Protein AF-A0A2M7WD19-F1 (afdb_monomer)

Radius of gyration: 18.07 Å; Cα contacts (8 Å, |Δi|>4): 50; chains: 1; bounding box: 42×29×44 Å

Structure (mmCIF, N/CA/C/O backbone):
data_AF-A0A2M7WD19-F1
#
_entry.id   AF-A0A2M7WD19-F1
#
loop_
_atom_site.group_PDB
_atom_site.id
_atom_site.type_symbol
_atom_site.label_atom_id
_atom_site.label_alt_id
_atom_site.label_comp_id
_atom_site.label_asym_id
_atom_site.label_entity_id
_atom_site.label_seq_id
_atom_site.pdbx_PDB_ins_code
_atom_site.Cartn_x
_atom_site.Cartn_y
_atom_site.Cartn_z
_atom_site.occupancy
_atom_site.B_iso_or_equiv
_atom_site.auth_seq_id
_atom_site.auth_comp_id
_atom_site.auth_asym_id
_atom_site.auth_atom_id
_atom_site.pdbx_PDB_model_num
ATOM 1 N N . MET A 1 1 ? 26.487 6.255 -4.095 1.00 43.88 1 MET A N 1
ATOM 2 C CA . MET A 1 1 ? 25.771 6.045 -2.814 1.00 43.88 1 MET A CA 1
ATOM 3 C C . MET A 1 1 ? 24.537 6.946 -2.794 1.00 43.88 1 MET A C 1
ATOM 5 O O . MET A 1 1 ? 24.720 8.158 -2.859 1.00 43.88 1 MET A O 1
ATOM 9 N N . PRO A 1 2 ? 23.295 6.425 -2.799 1.00 56.56 2 PRO A N 1
ATOM 10 C CA . PRO A 1 2 ? 22.113 7.278 -2.851 1.00 56.56 2 PRO A CA 1
ATOM 11 C C . PRO A 1 2 ? 21.922 7.948 -1.484 1.00 56.56 2 PRO A C 1
ATOM 13 O O . PRO A 1 2 ? 21.693 7.283 -0.478 1.00 56.56 2 PRO A O 1
ATOM 16 N N . ARG A 1 3 ? 22.042 9.278 -1.432 1.00 57.75 3 ARG A N 1
ATOM 17 C CA . ARG A 1 3 ? 21.681 10.076 -0.252 1.00 57.75 3 ARG A CA 1
ATOM 18 C C . ARG A 1 3 ? 20.174 9.926 -0.040 1.00 57.75 3 ARG A C 1
ATOM 20 O O . ARG A 1 3 ? 19.390 10.523 -0.776 1.00 57.75 3 ARG A O 1
ATOM 27 N N . ILE A 1 4 ? 19.772 9.131 0.951 1.00 59.38 4 ILE A N 1
ATOM 28 C CA . ILE A 1 4 ? 18.388 9.065 1.430 1.00 59.38 4 ILE A CA 1
ATOM 29 C C . ILE A 1 4 ? 18.032 10.479 1.890 1.00 59.38 4 ILE A C 1
ATOM 31 O O . ILE A 1 4 ? 18.501 10.968 2.918 1.00 59.38 4 ILE A O 1
ATOM 35 N N . ARG A 1 5 ? 17.279 11.199 1.061 1.00 63.69 5 ARG A N 1
ATOM 36 C CA . ARG A 1 5 ? 16.876 12.576 1.326 1.00 63.69 5 ARG A CA 1
ATOM 37 C C . ARG A 1 5 ? 15.787 12.502 2.400 1.00 63.69 5 ARG A C 1
ATOM 39 O O . ARG A 1 5 ? 14.621 12.428 2.063 1.00 63.69 5 ARG A O 1
ATOM 46 N N . ILE A 1 6 ? 16.153 12.507 3.685 1.00 62.06 6 ILE A N 1
ATOM 47 C CA . ILE A 1 6 ? 15.246 12.381 4.857 1.00 62.06 6 ILE A CA 1
ATOM 48 C C . ILE A 1 6 ? 13.995 13.284 4.739 1.00 62.06 6 ILE A C 1
ATOM 50 O O . ILE A 1 6 ? 12.904 12.927 5.175 1.00 62.06 6 ILE A O 1
ATOM 54 N N . ARG A 1 7 ? 14.124 14.419 4.037 1.00 59.09 7 ARG A N 1
ATOM 55 C CA . ARG A 1 7 ? 13.024 15.335 3.695 1.00 59.09 7 ARG A CA 1
ATOM 56 C C . ARG A 1 7 ? 11.868 14.689 2.910 1.00 59.09 7 ARG A C 1
ATOM 58 O O . ARG A 1 7 ? 10.748 15.169 3.028 1.00 59.09 7 ARG A O 1
ATOM 65 N N . SER A 1 8 ? 12.092 13.634 2.119 1.00 59.00 8 SER A N 1
ATOM 66 C CA . SER A 1 8 ? 11.014 12.935 1.401 1.00 59.00 8 SER A CA 1
ATOM 67 C C . SER A 1 8 ? 10.271 11.924 2.274 1.00 59.00 8 SER A C 1
ATOM 69 O O . SER A 1 8 ? 9.064 11.785 2.109 1.00 59.00 8 SER A O 1
ATOM 71 N N . ALA A 1 9 ? 10.942 11.283 3.237 1.00 60.94 9 ALA A N 1
ATOM 72 C CA . ALA A 1 9 ? 10.287 10.400 4.210 1.00 60.94 9 ALA A CA 1
ATOM 73 C C . ALA A 1 9 ? 9.330 11.184 5.127 1.00 60.94 9 ALA A C 1
ATOM 75 O O . ALA A 1 9 ? 8.224 10.735 5.416 1.00 60.94 9 ALA A O 1
ATOM 76 N N . LEU A 1 10 ? 9.709 12.413 5.491 1.00 62.19 10 LEU A N 1
ATOM 77 C CA . LEU A 1 10 ? 8.872 13.322 6.280 1.00 62.19 10 LEU A CA 1
ATOM 78 C C . LEU A 1 10 ? 7.647 13.854 5.519 1.00 62.19 10 LEU A C 1
ATOM 80 O O . LEU A 1 10 ? 6.717 14.354 6.142 1.00 62.19 10 LEU A O 1
ATOM 84 N N . ARG A 1 11 ? 7.587 13.729 4.185 1.00 76.44 11 ARG A N 1
ATOM 85 C CA . ARG A 1 11 ? 6.433 14.210 3.404 1.00 76.44 11 ARG A CA 1
ATOM 86 C C . ARG A 1 11 ? 5.168 13.382 3.647 1.00 76.44 11 ARG A C 1
ATOM 88 O O . ARG A 1 11 ? 4.070 13.905 3.499 1.00 76.44 11 ARG A O 1
ATOM 95 N N . ALA A 1 12 ? 5.321 12.114 4.032 1.00 82.31 12 ALA A N 1
ATOM 96 C CA . ALA A 1 12 ? 4.204 11.233 4.375 1.00 82.31 12 ALA A CA 1
ATOM 97 C C . ALA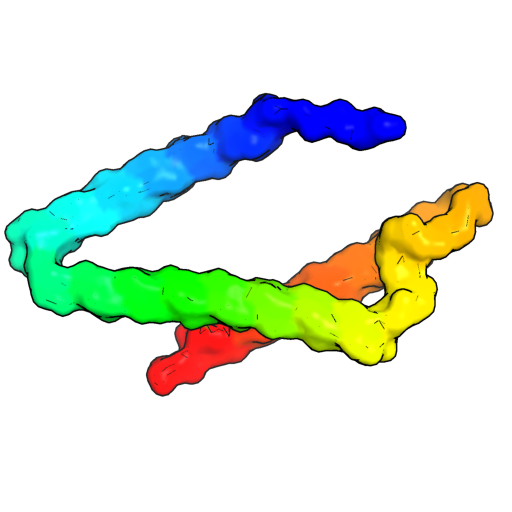 A 1 12 ? 3.739 11.385 5.836 1.00 82.31 12 ALA A C 1
ATOM 99 O O . ALA A 1 12 ? 2.658 10.917 6.186 1.00 82.31 12 ALA A O 1
ATOM 100 N N . TRP A 1 13 ? 4.524 12.068 6.677 1.00 86.94 13 TRP A N 1
ATOM 101 C CA . TRP A 1 13 ? 4.221 12.294 8.091 1.00 86.94 13 TRP A CA 1
ATOM 102 C C . TRP A 1 13 ? 2.815 12.858 8.370 1.00 86.94 13 TRP A C 1
ATOM 104 O O . TRP A 1 13 ? 2.134 12.287 9.220 1.00 86.94 13 TRP A O 1
ATOM 114 N N . PRO A 1 14 ? 2.320 13.907 7.672 1.00 90.19 14 PRO A N 1
ATOM 115 C CA . PRO A 1 14 ? 0.980 14.434 7.941 1.00 90.19 14 PRO A CA 1
ATOM 116 C C . PRO A 1 14 ? -0.130 13.403 7.693 1.00 90.19 14 PRO A C 1
ATOM 118 O O . PRO A 1 14 ? -1.097 13.356 8.449 1.00 90.19 14 PRO A O 1
ATOM 121 N N . PHE A 1 15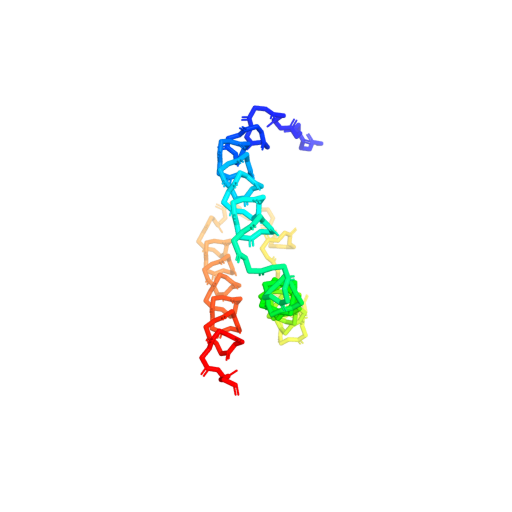 ? 0.020 12.534 6.690 1.00 89.25 15 PHE A N 1
ATOM 122 C CA . PHE A 1 15 ? -0.954 11.475 6.414 1.00 89.25 15 PHE A CA 1
ATOM 123 C C . PHE A 1 15 ? -0.919 10.373 7.473 1.00 89.25 15 PHE A C 1
ATOM 125 O O . PHE A 1 15 ? -1.971 9.890 7.884 1.00 89.25 15 PHE A O 1
ATOM 132 N N . LEU A 1 16 ? 0.275 10.009 7.950 1.00 89.12 16 LEU A N 1
ATOM 133 C CA . LEU A 1 16 ? 0.420 9.048 9.041 1.00 89.12 16 LEU A CA 1
ATOM 134 C C . LEU A 1 16 ? -0.203 9.584 10.337 1.00 89.12 16 LEU A C 1
ATOM 136 O O . LEU A 1 16 ? -0.950 8.867 10.997 1.00 89.12 16 LEU A O 1
ATOM 140 N N . ALA A 1 17 ? 0.054 10.852 10.673 1.00 92.50 17 ALA A N 1
ATOM 141 C CA . ALA A 1 17 ? -0.532 11.500 11.843 1.00 92.50 17 ALA A CA 1
ATOM 142 C C . ALA A 1 17 ? -2.066 11.522 11.765 1.00 92.50 17 ALA A C 1
ATOM 144 O O . ALA A 1 17 ? -2.736 11.145 12.726 1.00 92.50 17 ALA A O 1
ATOM 145 N N . LEU A 1 18 ? -2.625 11.883 10.605 1.00 93.69 18 LEU A N 1
ATOM 146 C CA . LEU A 1 18 ? -4.070 11.862 10.384 1.00 93.69 18 LEU A CA 1
ATOM 147 C C . LEU A 1 18 ? -4.655 10.447 10.523 1.00 93.69 18 LEU A C 1
ATOM 149 O O . LEU A 1 18 ? -5.692 10.282 11.160 1.00 93.69 18 LEU A O 1
ATOM 153 N N . ALA A 1 19 ? -3.984 9.426 9.982 1.00 90.94 19 ALA A N 1
ATOM 154 C CA . ALA A 1 19 ? -4.420 8.035 10.095 1.00 90.94 19 ALA A CA 1
ATOM 155 C C . ALA A 1 19 ? -4.437 7.546 11.553 1.00 90.94 19 ALA A C 1
ATOM 157 O O . ALA A 1 19 ? -5.377 6.859 11.959 1.00 90.94 19 ALA A O 1
ATOM 158 N N . ILE A 1 20 ? -3.441 7.932 12.357 1.00 93.62 20 ILE A N 1
ATOM 159 C CA . ILE A 1 20 ? -3.404 7.623 13.792 1.00 93.62 20 ILE A CA 1
ATOM 160 C C . ILE A 1 20 ? -4.560 8.324 14.512 1.00 93.62 20 ILE A C 1
ATOM 162 O O . ILE A 1 20 ? -5.293 7.668 15.246 1.00 93.62 20 ILE A O 1
ATOM 166 N N . ILE A 1 21 ? -4.776 9.622 14.267 1.00 95.88 21 ILE A N 1
ATOM 167 C CA . ILE A 1 21 ? -5.880 10.382 14.880 1.00 95.88 21 ILE A CA 1
ATOM 168 C C . ILE A 1 21 ? -7.233 9.750 14.532 1.00 95.88 21 ILE A C 1
ATOM 170 O O . ILE A 1 21 ? -8.041 9.504 15.425 1.00 95.88 21 ILE A O 1
ATOM 174 N N . ALA A 1 22 ? -7.465 9.424 13.259 1.00 92.69 22 ALA A N 1
ATOM 175 C CA . ALA A 1 22 ? -8.691 8.760 12.825 1.00 92.69 22 ALA A CA 1
ATOM 176 C C . ALA A 1 22 ? -8.874 7.394 13.507 1.00 92.69 22 ALA A C 1
ATOM 178 O O . ALA A 1 22 ? -9.963 7.086 13.988 1.00 92.69 22 ALA A O 1
ATOM 179 N N . SER A 1 23 ? -7.802 6.604 13.621 1.00 92.38 23 SER A N 1
ATOM 180 C CA . SER A 1 23 ? -7.839 5.304 14.306 1.00 92.38 23 SER A CA 1
ATOM 181 C C . SER A 1 23 ? -8.148 5.448 15.800 1.00 92.38 23 SER A C 1
ATOM 183 O O . SER A 1 23 ? -8.899 4.644 16.345 1.00 92.38 23 SER A O 1
ATOM 185 N N . MET A 1 24 ? -7.637 6.495 16.458 1.00 95.12 24 MET A N 1
ATOM 186 C CA . MET A 1 24 ? -7.943 6.799 17.862 1.00 95.12 24 MET A CA 1
ATOM 187 C C . MET A 1 24 ? -9.407 7.207 18.063 1.00 95.12 24 MET A C 1
ATOM 189 O O . MET A 1 24 ? -10.033 6.778 19.029 1.00 95.12 24 MET A O 1
ATOM 193 N N . ILE A 1 25 ? -9.978 7.984 17.138 1.00 95.56 25 ILE A N 1
ATOM 194 C CA . ILE A 1 25 ? -11.406 8.338 17.168 1.00 95.56 25 ILE A CA 1
ATOM 195 C C . ILE A 1 25 ? -12.267 7.071 17.054 1.00 95.56 25 ILE A C 1
ATOM 197 O O . ILE A 1 25 ? -13.200 6.887 17.835 1.00 95.56 25 ILE A O 1
ATOM 201 N N . VAL A 1 26 ? -11.923 6.156 16.140 1.00 93.94 26 VAL A N 1
ATOM 202 C CA . VAL A 1 26 ? -12.620 4.864 16.013 1.00 93.94 26 VAL A CA 1
ATOM 203 C C . VAL A 1 26 ? -12.449 4.016 17.275 1.00 93.94 26 VAL A C 1
ATOM 205 O O . VAL A 1 26 ? -13.424 3.431 17.735 1.00 93.94 26 VAL A O 1
ATOM 208 N N . ALA A 1 27 ? -11.261 3.999 17.889 1.00 93.50 27 ALA A N 1
ATOM 209 C CA . ALA A 1 27 ? -11.025 3.289 19.149 1.00 93.50 27 ALA A CA 1
ATOM 210 C C . ALA A 1 27 ? -11.951 3.767 20.282 1.00 93.50 27 ALA A C 1
ATOM 212 O O . ALA A 1 27 ? -12.388 2.954 21.094 1.00 93.50 27 ALA A O 1
ATOM 213 N N . MET A 1 28 ? -12.260 5.068 20.328 1.00 96.12 28 MET A N 1
ATOM 214 C CA . MET A 1 28 ? -13.154 5.658 21.330 1.00 96.12 28 MET A CA 1
ATOM 215 C C . MET A 1 28 ? -14.637 5.375 21.054 1.00 96.12 28 MET A C 1
ATOM 217 O O . MET A 1 28 ? -15.392 5.149 21.996 1.00 96.12 28 MET A O 1
ATOM 221 N N . ILE A 1 29 ? -15.062 5.392 19.786 1.00 96.94 29 ILE A N 1
ATOM 222 C CA . ILE A 1 29 ? -16.478 5.235 19.403 1.00 96.94 29 ILE A CA 1
ATOM 223 C C . ILE A 1 29 ? -16.871 3.755 19.267 1.00 96.94 29 ILE A C 1
ATOM 225 O O . ILE A 1 29 ? -17.962 3.355 19.665 1.00 96.94 29 ILE A O 1
ATOM 229 N N . ALA A 1 30 ? -15.995 2.938 18.684 1.00 94.38 30 ALA A N 1
ATOM 230 C CA . ALA A 1 30 ? -16.262 1.55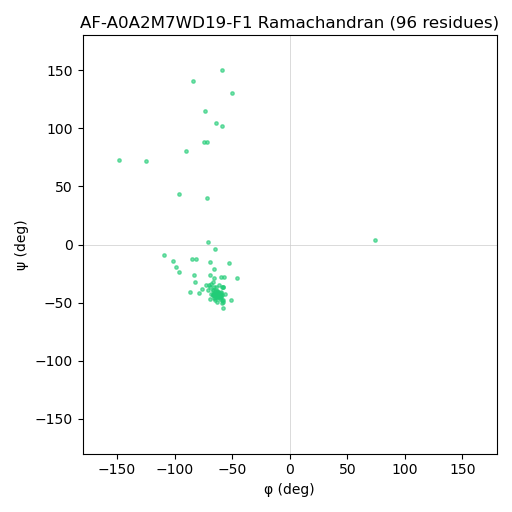2 18.313 1.00 94.38 30 ALA A CA 1
ATOM 231 C C . ALA A 1 30 ? -14.981 0.694 18.418 1.00 94.38 30 ALA A C 1
ATOM 233 O O . ALA A 1 30 ? -14.421 0.274 17.401 1.00 94.38 30 ALA A O 1
ATOM 234 N N . PRO A 1 31 ? -14.512 0.373 19.640 1.00 90.69 31 PRO A N 1
ATOM 235 C CA . PRO A 1 31 ? -13.237 -0.323 19.855 1.00 90.69 31 PRO A CA 1
ATOM 236 C C . PRO A 1 31 ? -13.166 -1.704 19.185 1.00 90.69 31 PRO A C 1
ATOM 238 O O . PRO A 1 31 ? -12.094 -2.149 18.783 1.00 90.69 31 PRO A O 1
ATOM 241 N N . TYR A 1 32 ? -14.309 -2.369 18.999 1.00 93.00 32 TYR A N 1
ATOM 242 C CA . TYR A 1 32 ? -14.396 -3.661 18.315 1.00 93.00 32 TYR A CA 1
ATOM 243 C C . TYR A 1 32 ? -14.019 -3.589 16.821 1.00 93.00 32 TYR A C 1
ATOM 245 O O . TYR A 1 32 ? -13.635 -4.601 16.238 1.00 93.00 32 TYR A O 1
ATOM 253 N N . GLN A 1 33 ? -14.080 -2.408 16.192 1.00 92.75 33 GLN A N 1
ATOM 254 C CA . GLN A 1 33 ? -13.742 -2.226 14.774 1.00 92.75 33 GLN A CA 1
ATOM 255 C C . GLN A 1 33 ? -12.234 -2.107 14.519 1.00 92.75 33 GLN A C 1
ATOM 257 O O . GLN A 1 33 ? -11.797 -2.240 13.374 1.00 92.75 33 GLN A O 1
ATOM 262 N N . LEU A 1 34 ? -11.415 -1.929 15.564 1.00 91.56 34 LEU A N 1
ATOM 263 C CA . LEU A 1 34 ? -9.959 -1.837 15.419 1.00 91.56 34 LEU A CA 1
ATOM 264 C C . LEU A 1 34 ? -9.364 -3.088 14.767 1.00 91.56 34 LEU A C 1
ATOM 266 O O . LEU A 1 34 ? -8.464 -2.978 13.936 1.00 91.56 34 LEU A O 1
ATOM 270 N N . GLY A 1 35 ? -9.910 -4.269 15.076 1.00 90.62 35 GLY A N 1
ATOM 271 C CA . GLY A 1 35 ? -9.493 -5.520 14.441 1.00 90.62 35 GLY A CA 1
ATOM 272 C C . GLY A 1 35 ? -9.687 -5.499 12.921 1.00 90.62 35 GLY A C 1
ATOM 273 O O . GLY A 1 35 ? -8.791 -5.897 12.182 1.00 90.62 35 GLY A O 1
ATOM 274 N N . VAL A 1 36 ? -10.811 -4.956 12.441 1.00 91.88 36 VAL A N 1
ATOM 275 C CA . VAL A 1 36 ? -11.103 -4.831 11.001 1.00 91.88 36 VAL A CA 1
ATOM 276 C C . VAL A 1 36 ? -10.187 -3.803 10.334 1.00 91.88 36 VAL A C 1
ATOM 278 O O . VAL A 1 36 ? -9.739 -4.021 9.209 1.00 91.88 36 VAL A O 1
ATOM 281 N N . MET A 1 37 ? -9.846 -2.713 11.024 1.00 92.06 37 MET A N 1
ATOM 282 C CA . MET A 1 37 ? -8.886 -1.730 10.505 1.00 92.06 37 MET A CA 1
ATOM 283 C C . MET A 1 37 ? -7.484 -2.329 10.357 1.00 92.06 37 MET A C 1
ATOM 285 O O . MET A 1 37 ? -6.849 -2.167 9.312 1.00 92.06 37 MET A O 1
ATOM 289 N N . VAL A 1 38 ? -7.014 -3.059 11.375 1.00 91.69 38 VAL A N 1
ATOM 290 C CA . VAL A 1 38 ? -5.725 -3.768 11.331 1.00 91.69 38 VAL A CA 1
ATOM 291 C C . VAL A 1 38 ? -5.734 -4.825 10.231 1.00 91.69 38 VAL A C 1
ATOM 293 O O . VAL A 1 38 ? -4.770 -4.925 9.474 1.00 91.69 38 VAL A O 1
ATOM 296 N N . TRP A 1 39 ? -6.834 -5.564 10.087 1.00 91.50 39 TRP A N 1
ATOM 297 C CA . TRP A 1 39 ? -7.023 -6.522 9.002 1.00 91.50 39 TRP A CA 1
ATOM 298 C C . TRP A 1 39 ? -6.919 -5.865 7.620 1.00 91.50 39 TRP A C 1
ATOM 300 O O . TRP A 1 39 ? -6.163 -6.335 6.769 1.00 91.50 39 TRP A O 1
ATOM 310 N N . GLY A 1 40 ? -7.603 -4.738 7.403 1.00 90.25 40 GLY A N 1
ATOM 311 C CA . GLY A 1 40 ? -7.518 -3.977 6.154 1.00 90.25 40 GLY A CA 1
ATOM 312 C C . GLY A 1 40 ? -6.094 -3.500 5.851 1.00 90.25 40 GLY A C 1
ATOM 313 O O . GLY A 1 40 ? -5.611 -3.652 4.726 1.00 90.25 40 GLY A O 1
ATOM 314 N N . LEU A 1 41 ? -5.381 -2.996 6.862 1.00 90.69 41 LEU A N 1
ATOM 315 C CA . LEU A 1 41 ? -3.982 -2.582 6.725 1.00 90.69 41 LEU A CA 1
ATOM 316 C C . LEU A 1 41 ? -3.064 -3.768 6.382 1.00 90.69 41 LEU A C 1
ATOM 318 O O . LEU A 1 41 ? -2.206 -3.663 5.498 1.00 90.69 41 LEU A O 1
ATOM 322 N N . ALA A 1 42 ? -3.263 -4.909 7.043 1.00 92.19 42 ALA A N 1
ATOM 323 C CA . ALA A 1 42 ? -2.514 -6.132 6.777 1.00 92.19 42 ALA A CA 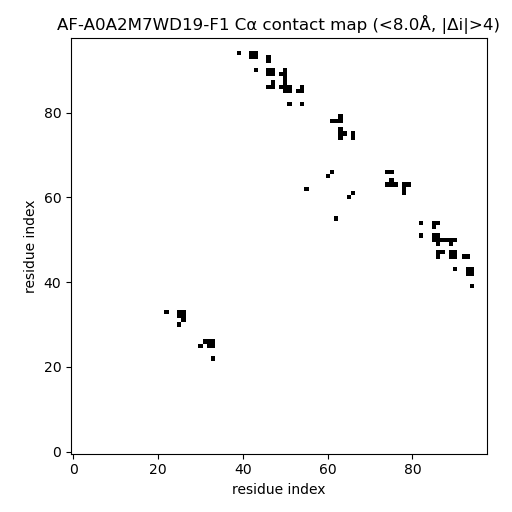1
ATOM 324 C C . ALA A 1 42 ? -2.728 -6.611 5.332 1.00 92.19 42 ALA A C 1
ATOM 326 O O . ALA A 1 42 ? -1.756 -6.921 4.644 1.00 92.19 42 ALA A O 1
ATOM 327 N N . LYS A 1 43 ? -3.967 -6.579 4.822 1.00 90.56 43 LYS A N 1
ATOM 328 C CA . LYS A 1 43 ? -4.256 -6.910 3.416 1.00 90.56 43 LYS A CA 1
ATOM 329 C C . LYS A 1 43 ? -3.479 -6.006 2.462 1.00 90.56 43 LYS A C 1
ATOM 331 O O . LYS A 1 43 ? -2.721 -6.500 1.631 1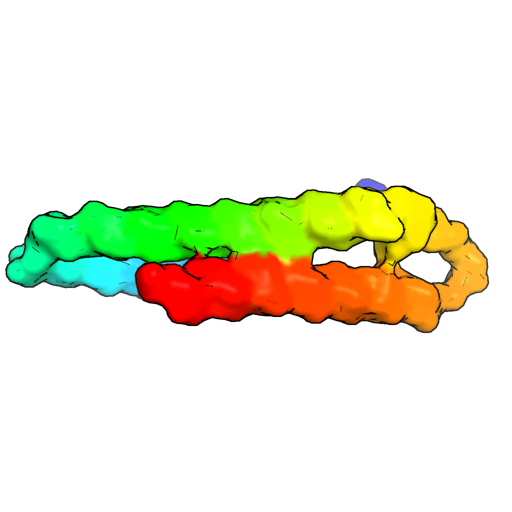.00 90.56 43 LYS A O 1
ATOM 336 N N . VAL A 1 44 ? -3.608 -4.687 2.593 1.00 91.12 44 VAL A N 1
ATOM 337 C CA . VAL A 1 44 ? -2.970 -3.744 1.655 1.00 91.12 44 VAL A CA 1
ATOM 338 C C . VAL A 1 44 ? -1.444 -3.899 1.642 1.00 91.12 44 VAL A C 1
ATOM 340 O O . VAL A 1 44 ? -0.828 -3.900 0.574 1.00 91.12 44 VAL A O 1
ATOM 343 N N . THR A 1 45 ? -0.827 -4.083 2.812 1.00 91.69 45 THR A N 1
ATOM 344 C CA . THR A 1 45 ? 0.629 -4.284 2.922 1.00 91.69 45 THR A CA 1
ATOM 345 C C . THR A 1 45 ? 1.082 -5.618 2.326 1.00 91.69 45 THR A C 1
ATOM 347 O O . THR A 1 45 ? 2.066 -5.648 1.579 1.00 91.69 45 THR A O 1
ATOM 350 N N . LEU A 1 46 ? 0.344 -6.703 2.576 1.00 93.38 46 LEU A N 1
ATOM 351 C CA . LEU A 1 46 ? 0.639 -8.025 2.026 1.00 93.38 46 LEU A CA 1
ATOM 352 C C . LEU A 1 46 ? 0.529 -8.047 0.498 1.00 93.38 46 LEU A C 1
ATOM 354 O O . LEU A 1 46 ? 1.416 -8.567 -0.174 1.00 93.38 46 LEU A O 1
ATOM 358 N N . PHE A 1 47 ? -0.509 -7.438 -0.073 1.00 93.88 47 PHE A N 1
ATOM 359 C CA . PHE A 1 47 ? -0.670 -7.375 -1.528 1.00 93.88 47 PHE A CA 1
ATOM 360 C C . PHE A 1 47 ? 0.379 -6.484 -2.201 1.00 93.88 47 PHE A C 1
ATOM 362 O O . PHE A 1 47 ? 0.858 -6.821 -3.284 1.00 93.88 47 PHE A O 1
ATOM 369 N N . GLY A 1 48 ? 0.811 -5.401 -1.548 1.00 93.69 48 GLY A N 1
ATOM 370 C CA . GLY A 1 48 ? 1.963 -4.621 -2.008 1.00 93.69 48 GLY A CA 1
ATOM 371 C C . GLY A 1 48 ? 3.253 -5.452 -2.037 1.00 93.69 48 GLY A C 1
ATOM 372 O O . GLY A 1 48 ? 4.008 -5.401 -3.012 1.00 93.69 48 GLY A O 1
ATOM 373 N N . TYR A 1 49 ? 3.477 -6.272 -1.005 1.00 94.44 49 TYR A N 1
ATOM 374 C CA . TYR A 1 49 ? 4.600 -7.211 -0.952 1.00 94.44 49 TYR A CA 1
ATOM 375 C C . TYR A 1 49 ? 4.511 -8.263 -2.064 1.00 94.44 49 TYR A C 1
ATOM 377 O O . TYR A 1 49 ? 5.476 -8.445 -2.808 1.00 94.44 49 TYR A O 1
ATOM 385 N N . ILE A 1 50 ? 3.354 -8.910 -2.227 1.00 94.50 50 ILE A N 1
ATOM 386 C CA . ILE A 1 50 ? 3.135 -9.923 -3.266 1.00 94.50 50 ILE A CA 1
ATOM 387 C C . ILE A 1 50 ? 3.363 -9.319 -4.653 1.00 94.50 50 ILE A C 1
ATOM 389 O O . ILE A 1 50 ? 4.178 -9.848 -5.400 1.00 94.50 50 ILE A O 1
ATOM 393 N N . GLY A 1 51 ? 2.746 -8.177 -4.977 1.00 93.12 51 GLY A N 1
ATOM 394 C CA . GLY A 1 51 ? 2.912 -7.532 -6.285 1.00 93.12 51 GLY A CA 1
ATOM 395 C C . GLY A 1 51 ? 4.372 -7.198 -6.606 1.00 93.12 51 GLY A C 1
ATOM 396 O O . GLY A 1 51 ? 4.828 -7.369 -7.739 1.00 93.12 51 GLY A O 1
ATOM 397 N N . TYR A 1 52 ? 5.144 -6.796 -5.595 1.00 92.12 52 TYR A N 1
ATOM 398 C CA . TYR A 1 52 ? 6.576 -6.564 -5.750 1.00 92.12 52 TYR A CA 1
ATOM 399 C C . TYR A 1 52 ? 7.364 -7.846 -6.056 1.00 92.12 52 TYR A C 1
ATOM 401 O O . TYR A 1 52 ? 8.251 -7.844 -6.917 1.00 92.12 52 TYR A O 1
ATOM 409 N N . TRP A 1 53 ? 7.054 -8.946 -5.369 1.00 92.25 53 TRP A N 1
ATOM 410 C CA . TRP A 1 53 ? 7.688 -10.241 -5.621 1.00 92.25 53 TRP A CA 1
ATOM 411 C C . TRP A 1 53 ? 7.269 -10.856 -6.952 1.00 92.25 53 TRP A C 1
ATOM 413 O O . TRP A 1 53 ? 8.112 -11.437 -7.634 1.00 92.25 53 TRP A O 1
ATOM 423 N N . THR A 1 54 ? 6.022 -10.657 -7.371 1.00 92.12 54 THR A N 1
ATOM 424 C CA . THR A 1 54 ? 5.534 -11.070 -8.687 1.00 92.12 54 THR A CA 1
ATOM 425 C C . THR A 1 54 ? 6.318 -10.388 -9.809 1.00 92.12 54 THR A C 1
ATOM 427 O O . THR A 1 54 ? 6.815 -11.082 -10.694 1.00 92.12 54 THR A O 1
ATOM 430 N N . ASP A 1 55 ? 6.538 -9.065 -9.751 1.00 91.12 55 ASP A N 1
ATOM 431 C CA . ASP A 1 55 ? 7.402 -8.373 -10.730 1.00 91.12 55 ASP A CA 1
ATOM 432 C C . ASP A 1 55 ? 8.816 -8.981 -10.768 1.00 91.12 55 ASP A C 1
ATOM 434 O O . ASP A 1 55 ? 9.367 -9.227 -11.842 1.00 91.12 55 ASP A O 1
ATOM 438 N N . ARG A 1 56 ? 9.391 -9.282 -9.597 1.00 85.88 56 ARG A N 1
ATOM 439 C CA . ARG A 1 56 ? 10.729 -9.883 -9.485 1.00 85.88 56 ARG A CA 1
ATOM 440 C C . ARG A 1 56 ? 10.821 -11.308 -10.035 1.00 85.88 56 ARG A C 1
ATOM 442 O O . ARG A 1 56 ? 11.908 -11.672 -10.487 1.00 85.88 56 ARG A O 1
ATOM 449 N N . GLY A 1 57 ? 9.745 -12.088 -9.936 1.00 88.38 57 GLY A N 1
ATOM 450 C CA . GLY A 1 57 ? 9.663 -13.466 -10.423 1.00 88.38 57 GLY A CA 1
ATOM 451 C C . GLY A 1 57 ? 9.442 -13.548 -11.932 1.00 88.38 57 GLY A C 1
ATOM 452 O O . GLY A 1 57 ? 10.109 -14.334 -12.596 1.00 88.38 57 GLY A O 1
ATOM 453 N N . ILE A 1 58 ? 8.571 -12.697 -12.484 1.00 88.88 58 ILE A N 1
ATOM 454 C CA . ILE A 1 58 ? 8.292 -12.668 -13.930 1.00 88.88 58 ILE A CA 1
ATOM 455 C C . ILE A 1 58 ? 9.473 -12.056 -14.705 1.00 88.88 58 ILE A C 1
ATOM 457 O O . ILE A 1 58 ? 9.789 -12.502 -15.806 1.00 88.88 58 ILE A O 1
ATOM 461 N N . PHE A 1 59 ? 10.162 -11.061 -14.130 1.00 85.00 59 PHE A N 1
ATOM 462 C CA . PHE A 1 59 ? 11.242 -10.326 -14.802 1.00 85.00 59 PHE A CA 1
ATOM 463 C C . PHE A 1 59 ? 12.557 -10.342 -14.000 1.00 85.00 59 PHE A C 1
ATOM 465 O O . PHE A 1 59 ? 12.976 -9.308 -13.463 1.00 85.00 59 PHE A O 1
ATOM 472 N N . PRO A 1 60 ? 13.264 -11.485 -13.928 1.00 80.88 60 PRO A N 1
ATOM 473 C CA . PRO A 1 60 ? 14.500 -11.596 -13.153 1.00 80.88 60 PRO A CA 1
ATOM 474 C C . PRO A 1 60 ? 15.613 -10.664 -13.661 1.00 80.88 60 PRO A C 1
ATOM 476 O O . PRO A 1 60 ? 16.269 -10.020 -12.841 1.00 80.88 60 PRO A O 1
ATOM 479 N N . TYR A 1 61 ? 15.767 -10.528 -14.985 1.00 78.62 61 TYR A N 1
ATOM 480 C CA . TYR A 1 61 ? 16.866 -9.782 -15.622 1.00 78.62 61 TYR A CA 1
ATOM 481 C C . TYR A 1 61 ? 16.507 -8.350 -16.061 1.00 78.62 61 TYR A C 1
ATOM 483 O O . TYR A 1 61 ? 17.392 -7.518 -16.215 1.00 78.62 61 TYR A O 1
ATOM 491 N N . ALA A 1 62 ? 15.221 -8.017 -16.215 1.00 75.69 62 ALA A N 1
ATOM 492 C CA . ALA A 1 62 ? 14.766 -6.711 -16.718 1.00 75.69 62 ALA A CA 1
ATOM 493 C C . ALA A 1 62 ? 14.408 -5.728 -15.585 1.00 75.69 62 ALA A C 1
ATOM 495 O O . ALA A 1 62 ? 13.352 -5.079 -15.605 1.00 75.69 62 ALA A O 1
ATOM 496 N N . ARG A 1 63 ? 15.245 -5.668 -14.540 1.00 73.38 63 ARG A N 1
ATOM 497 C CA . ARG A 1 63 ? 14.988 -4.824 -13.363 1.00 73.38 63 ARG A CA 1
ATOM 498 C C . ARG A 1 63 ? 15.455 -3.388 -13.615 1.00 73.38 63 ARG A C 1
ATOM 500 O O . ARG A 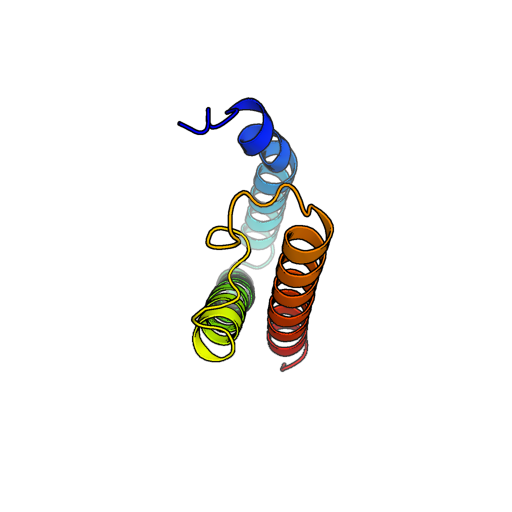1 63 ? 16.568 -3.210 -14.099 1.00 73.38 63 ARG A O 1
ATOM 507 N N . PRO A 1 64 ? 14.702 -2.375 -13.147 1.00 70.38 64 PRO A N 1
ATOM 508 C CA . PRO A 1 64 ? 15.039 -0.959 -13.350 1.00 70.38 64 PRO A CA 1
ATOM 509 C C . PRO A 1 64 ? 16.340 -0.504 -12.658 1.00 70.38 64 PRO A C 1
ATOM 511 O O . PRO A 1 64 ? 16.725 0.643 -12.777 1.00 70.38 64 PRO A O 1
ATOM 514 N N . HIS A 1 65 ? 17.001 -1.369 -11.879 1.00 73.06 65 HIS A N 1
ATOM 515 C CA . HIS A 1 65 ? 18.304 -1.088 -11.261 1.00 73.06 65 HIS A CA 1
ATOM 516 C C . HIS A 1 65 ? 19.467 -1.886 -11.887 1.00 73.06 65 HIS A C 1
ATOM 518 O O . HIS A 1 65 ? 20.606 -1.705 -11.479 1.00 73.06 65 HIS A O 1
ATOM 524 N N . ILE A 1 66 ? 19.170 -2.860 -12.765 1.00 69.94 66 ILE A N 1
ATOM 525 C CA . ILE A 1 66 ? 20.158 -3.715 -13.460 1.00 69.94 66 ILE A CA 1
ATOM 526 C C . ILE A 1 66 ? 20.367 -3.230 -14.900 1.00 69.94 66 ILE A C 1
ATOM 528 O O . ILE A 1 66 ? 21.333 -3.646 -15.533 1.00 69.94 66 ILE A O 1
ATOM 532 N N . ALA A 1 67 ? 19.481 -2.367 -15.418 1.00 62.81 67 ALA A N 1
ATOM 533 C CA . ALA A 1 67 ? 19.610 -1.831 -16.763 1.00 62.81 67 ALA A CA 1
ATOM 534 C C . ALA A 1 67 ? 21.035 -1.285 -16.975 1.00 62.81 67 ALA A C 1
ATOM 536 O O . ALA A 1 67 ? 21.554 -0.574 -16.105 1.00 62.81 67 ALA A O 1
ATOM 537 N N . PRO A 1 68 ? 21.702 -1.674 -18.076 1.00 60.69 68 PRO A N 1
ATOM 538 C CA . PRO A 1 68 ? 23.071 -1.262 -18.324 1.00 60.69 68 PRO A CA 1
ATOM 539 C C . PRO A 1 68 ? 23.148 0.272 -18.372 1.00 60.69 68 PRO A C 1
ATOM 541 O O . PRO A 1 68 ? 22.183 0.918 -18.790 1.00 60.69 68 PRO A O 1
ATOM 544 N N . PRO A 1 69 ? 24.285 0.881 -17.982 1.00 60.50 69 PRO A N 1
ATOM 545 C CA . PRO A 1 69 ? 24.494 2.329 -18.015 1.00 60.50 69 PRO A CA 1
ATOM 546 C C . PRO A 1 69 ? 24.655 2.843 -19.458 1.00 60.50 69 PRO A C 1
ATOM 548 O O . PRO A 1 69 ? 25.474 3.710 -19.735 1.00 60.50 69 PRO A O 1
ATOM 551 N N . THR A 1 70 ? 23.873 2.312 -20.397 1.00 57.91 70 THR A N 1
ATOM 552 C CA . THR A 1 70 ? 23.852 2.666 -21.820 1.00 57.91 70 THR A CA 1
ATOM 553 C C . THR A 1 70 ? 23.247 4.060 -22.051 1.00 57.91 70 THR A C 1
ATOM 555 O O . THR A 1 70 ? 23.143 4.512 -23.180 1.00 57.91 70 THR A O 1
ATOM 558 N N . GLY A 1 71 ? 22.860 4.786 -20.994 1.00 57.97 71 GLY A N 1
ATOM 559 C CA . GLY A 1 71 ? 22.267 6.125 -21.097 1.00 57.97 71 GLY A CA 1
ATOM 560 C C . GLY A 1 71 ? 20.823 6.121 -21.605 1.00 57.97 71 GLY A C 1
ATOM 561 O O . GLY A 1 71 ? 20.222 7.180 -21.774 1.00 57.97 71 GLY A O 1
ATOM 562 N N . ASP A 1 72 ? 20.247 4.938 -21.811 1.00 66.81 72 ASP A N 1
ATOM 563 C CA . ASP A 1 72 ? 18.935 4.780 -22.414 1.00 66.81 72 ASP A CA 1
ATOM 564 C C . ASP A 1 72 ? 17.839 4.793 -21.335 1.00 66.81 72 ASP A C 1
ATOM 566 O O . ASP A 1 72 ? 17.331 3.769 -20.869 1.00 66.81 72 ASP A O 1
ATOM 570 N N . ILE A 1 73 ? 17.500 6.016 -20.914 1.00 67.44 73 ILE A N 1
ATOM 571 C CA . ILE A 1 73 ? 16.471 6.360 -19.913 1.00 67.44 73 ILE A CA 1
ATOM 572 C C . ILE A 1 73 ? 15.090 5.747 -20.202 1.00 67.44 73 ILE A C 1
ATOM 574 O O . ILE A 1 73 ? 14.216 5.722 -19.330 1.00 67.44 73 ILE A O 1
ATOM 578 N N . THR A 1 74 ? 14.873 5.282 -21.428 1.00 70.94 74 THR A N 1
ATOM 579 C CA . THR A 1 74 ? 13.629 4.692 -21.915 1.00 70.94 74 THR A CA 1
ATOM 580 C C . THR A 1 74 ? 13.377 3.335 -21.251 1.00 70.94 74 THR A C 1
ATOM 582 O O . THR A 1 74 ? 12.295 3.112 -20.701 1.00 70.94 74 THR A O 1
ATOM 585 N N . TYR A 1 75 ? 14.391 2.461 -21.187 1.00 72.31 75 TYR A N 1
ATOM 586 C CA . TYR A 1 75 ? 14.269 1.128 -20.577 1.00 72.31 75 TYR A CA 1
ATOM 587 C C . TYR A 1 75 ? 13.933 1.194 -19.082 1.00 72.31 75 TYR A C 1
ATOM 589 O O . TYR A 1 75 ? 13.051 0.466 -18.614 1.00 72.31 75 TYR A O 1
ATOM 597 N N . ASP A 1 76 ? 14.562 2.115 -18.347 1.00 77.31 76 ASP A N 1
ATOM 598 C CA . ASP A 1 76 ? 14.304 2.321 -16.918 1.00 77.31 76 ASP A CA 1
ATOM 599 C C . ASP A 1 76 ? 12.869 2.779 -16.652 1.00 77.31 76 ASP A C 1
ATOM 601 O O . ASP A 1 76 ? 12.211 2.282 -15.732 1.00 77.31 76 ASP A O 1
ATOM 605 N N . ARG A 1 77 ? 12.345 3.686 -17.488 1.00 79.19 77 ARG A N 1
ATOM 606 C CA . ARG A 1 77 ? 10.961 4.173 -17.383 1.00 79.19 77 ARG A CA 1
ATOM 607 C C . ARG A 1 77 ? 9.951 3.06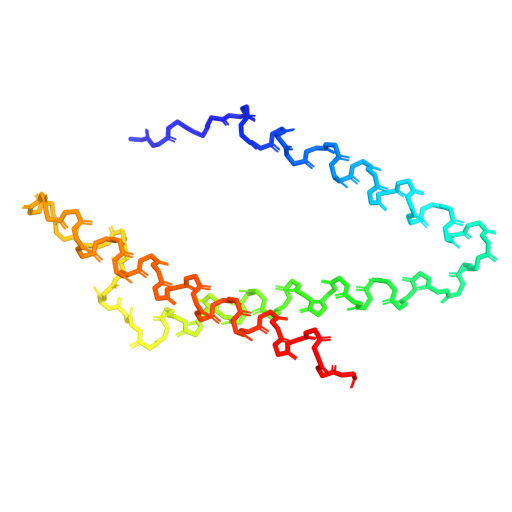8 -17.665 1.00 79.19 77 ARG A C 1
ATOM 609 O O . ARG A 1 77 ? 8.989 2.934 -16.910 1.00 79.19 77 ARG A O 1
ATOM 616 N N . HIS A 1 78 ? 10.172 2.251 -18.695 1.00 82.75 78 HIS A N 1
ATOM 617 C CA . HIS A 1 78 ? 9.277 1.135 -19.015 1.00 82.75 78 HIS A CA 1
ATOM 618 C C . HIS A 1 78 ? 9.285 0.057 -17.926 1.00 82.75 78 HIS A C 1
ATOM 620 O O . HIS A 1 78 ? 8.222 -0.421 -17.523 1.00 82.75 78 HIS A O 1
ATOM 626 N N . ALA A 1 79 ? 10.459 -0.290 -17.390 1.00 84.94 79 ALA A N 1
ATOM 627 C CA . ALA A 1 79 ? 10.568 -1.247 -16.292 1.00 84.94 79 ALA A CA 1
ATOM 628 C C . ALA A 1 79 ? 9.938 -0.714 -14.990 1.00 84.94 79 ALA A C 1
ATOM 630 O O . ALA A 1 79 ? 9.266 -1.467 -14.278 1.00 84.94 79 ALA A O 1
ATOM 631 N N . ALA A 1 80 ? 10.100 0.581 -14.691 1.00 85.31 80 ALA A N 1
ATOM 632 C CA . ALA A 1 80 ? 9.464 1.226 -13.544 1.00 85.31 80 ALA A CA 1
ATOM 633 C C . ALA A 1 80 ? 7.935 1.288 -13.686 1.00 85.31 80 ALA A C 1
ATOM 635 O O . ALA A 1 80 ? 7.224 0.972 -12.730 1.00 85.31 80 ALA A O 1
ATOM 636 N N . LEU A 1 81 ? 7.430 1.634 -14.875 1.00 90.00 81 LEU A N 1
ATOM 637 C CA . LEU A 1 81 ? 5.995 1.673 -15.161 1.00 90.00 81 LEU A CA 1
ATOM 638 C C . LEU A 1 81 ? 5.363 0.285 -15.026 1.00 90.00 81 LEU A C 1
ATOM 640 O O . LEU A 1 81 ? 4.334 0.142 -14.373 1.00 90.00 81 LEU A O 1
ATOM 644 N N . ARG A 1 82 ? 6.003 -0.754 -15.567 1.00 91.25 82 ARG A N 1
ATOM 645 C CA . ARG A 1 82 ? 5.537 -2.138 -15.431 1.00 91.25 82 ARG A CA 1
ATOM 646 C C . ARG A 1 82 ? 5.427 -2.562 -13.967 1.00 91.25 82 ARG A C 1
ATOM 648 O O . ARG A 1 82 ? 4.383 -3.064 -13.560 1.00 91.25 82 ARG A O 1
ATOM 655 N N . ARG A 1 83 ? 6.472 -2.323 -13.164 1.00 90.19 83 ARG A N 1
ATOM 656 C CA . ARG A 1 83 ? 6.434 -2.615 -11.723 1.00 90.19 83 ARG A CA 1
ATOM 657 C C . ARG A 1 83 ? 5.303 -1.851 -11.039 1.00 90.19 83 ARG A C 1
ATOM 659 O O . ARG A 1 83 ? 4.595 -2.438 -10.227 1.00 90.19 83 ARG A O 1
ATOM 666 N N . ALA A 1 84 ? 5.126 -0.572 -11.367 1.00 91.75 84 ALA A N 1
ATOM 667 C CA . ALA A 1 84 ? 4.049 0.236 -10.806 1.00 91.75 84 ALA A CA 1
ATOM 668 C C . ALA A 1 84 ? 2.667 -0.347 -11.140 1.00 91.75 84 ALA A C 1
ATOM 670 O O . ALA A 1 84 ? 1.837 -0.456 -10.243 1.00 91.75 84 ALA A O 1
ATOM 671 N N . ILE A 1 85 ? 2.443 -0.791 -12.382 1.00 94.31 85 ILE A N 1
ATOM 672 C CA . ILE A 1 85 ? 1.179 -1.405 -12.817 1.00 94.31 85 ILE A CA 1
ATOM 673 C C . ILE A 1 85 ? 0.935 -2.746 -12.11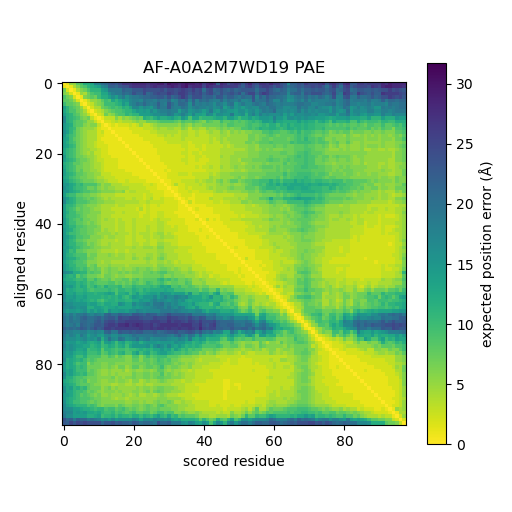2 1.00 94.31 85 ILE A C 1
ATOM 675 O O . ILE A 1 85 ? -0.161 -2.962 -11.607 1.00 94.31 85 ILE A O 1
ATOM 679 N N . ILE A 1 86 ? 1.938 -3.629 -12.025 1.00 92.75 86 ILE A N 1
ATOM 680 C CA . ILE A 1 86 ? 1.801 -4.937 -11.353 1.00 92.75 86 ILE A CA 1
ATOM 681 C C . ILE A 1 86 ? 1.485 -4.751 -9.863 1.00 92.75 86 ILE A C 1
ATOM 683 O O . ILE A 1 86 ? 0.584 -5.399 -9.331 1.00 92.75 86 ILE A O 1
ATOM 687 N N . VAL A 1 87 ? 2.196 -3.842 -9.189 1.00 94.19 87 VAL A N 1
ATOM 688 C CA . VAL A 1 87 ? 1.962 -3.545 -7.769 1.00 94.19 87 VAL A CA 1
ATOM 689 C C . VAL A 1 87 ? 0.592 -2.896 -7.567 1.00 94.19 87 VAL A C 1
ATOM 691 O O . VAL A 1 87 ? -0.134 -3.302 -6.664 1.00 94.19 87 VAL A O 1
ATOM 694 N N . ALA A 1 88 ? 0.198 -1.947 -8.421 1.00 92.94 88 ALA A N 1
ATOM 695 C CA . ALA A 1 88 ? -1.123 -1.327 -8.356 1.00 92.94 88 ALA A CA 1
ATOM 696 C C . ALA A 1 88 ? -2.243 -2.357 -8.569 1.00 92.94 88 ALA A C 1
ATOM 698 O O . ALA A 1 88 ? -3.198 -2.380 -7.796 1.00 92.94 88 ALA A O 1
ATOM 699 N N . ALA A 1 89 ? -2.102 -3.251 -9.551 1.00 93.44 89 ALA A N 1
ATOM 700 C CA . ALA A 1 89 ? -3.054 -4.329 -9.800 1.00 93.44 89 ALA A CA 1
ATOM 701 C C . ALA A 1 89 ? -3.181 -5.266 -8.588 1.00 93.44 89 ALA A C 1
ATOM 703 O O . ALA A 1 89 ? -4.296 -5.591 -8.182 1.00 93.44 89 ALA A O 1
ATOM 704 N N . ALA A 1 90 ? -2.060 -5.637 -7.957 1.00 93.44 90 ALA A N 1
ATOM 705 C CA . ALA A 1 90 ? -2.076 -6.437 -6.735 1.00 93.44 90 ALA A CA 1
ATOM 706 C C . ALA A 1 90 ? -2.789 -5.707 -5.582 1.00 93.44 90 ALA A C 1
ATOM 708 O O . ALA A 1 90 ? -3.631 -6.298 -4.911 1.00 93.44 90 ALA A O 1
ATOM 709 N N . MET A 1 91 ? -2.515 -4.416 -5.374 1.00 92.44 91 MET A N 1
ATOM 710 C CA . MET A 1 91 ? -3.170 -3.626 -4.322 1.00 92.44 91 MET A CA 1
ATOM 711 C C . MET A 1 91 ? -4.680 -3.469 -4.558 1.00 92.44 91 MET A C 1
ATOM 713 O O . MET A 1 91 ? -5.452 -3.580 -3.608 1.00 92.44 91 MET A O 1
ATOM 717 N N . VAL A 1 92 ? -5.114 -3.259 -5.806 1.00 91.56 92 VAL A N 1
ATOM 718 C CA . VAL A 1 92 ? -6.542 -3.189 -6.165 1.00 91.56 92 VAL A CA 1
ATOM 719 C C . VAL A 1 92 ? -7.226 -4.541 -5.963 1.00 91.56 92 VAL A C 1
ATOM 721 O O . VAL A 1 92 ? -8.312 -4.586 -5.388 1.00 91.56 92 VAL A O 1
ATOM 724 N N . ALA A 1 93 ? -6.590 -5.648 -6.356 1.00 90.25 93 ALA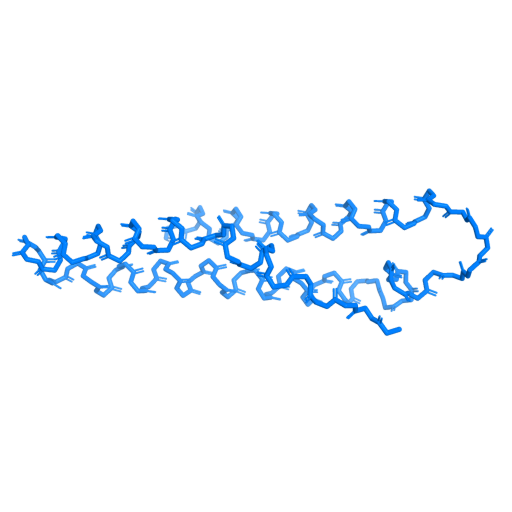 A N 1
ATOM 725 C CA . ALA A 1 93 ? -7.115 -6.991 -6.107 1.00 90.25 93 ALA A CA 1
ATOM 726 C C . ALA A 1 93 ? -7.276 -7.266 -4.599 1.00 90.25 93 ALA A C 1
ATOM 728 O O . ALA A 1 93 ? -8.329 -7.720 -4.156 1.00 90.25 93 ALA A O 1
ATOM 729 N N . GLY A 1 94 ? -6.272 -6.905 -3.793 1.00 86.81 94 GLY A N 1
ATOM 730 C CA . GLY A 1 94 ? -6.330 -7.039 -2.336 1.00 86.81 94 GLY A CA 1
ATOM 731 C C . GLY A 1 94 ? -7.364 -6.148 -1.651 1.00 86.81 94 GLY A C 1
ATOM 732 O O . GLY A 1 94 ? -7.880 -6.515 -0.595 1.00 86.81 94 GLY A O 1
ATOM 733 N N . GLY A 1 95 ? -7.669 -4.991 -2.244 1.00 83.50 95 GLY A N 1
ATOM 734 C CA . GLY A 1 95 ? -8.677 -4.057 -1.741 1.00 83.50 95 GLY A CA 1
ATOM 735 C C . GLY A 1 95 ? -10.115 -4.393 -2.147 1.00 83.50 95 GLY A C 1
ATOM 736 O O . GLY A 1 95 ? -11.036 -4.020 -1.429 1.00 83.50 95 GLY A O 1
ATOM 737 N N . THR A 1 96 ? -10.316 -5.087 -3.272 1.00 82.88 96 THR A N 1
ATOM 738 C CA . THR A 1 96 ? -11.651 -5.406 -3.826 1.00 82.88 96 THR A CA 1
ATOM 739 C C . THR A 1 96 ? -12.163 -6.791 -3.453 1.00 82.88 96 THR A C 1
ATOM 741 O O . THR A 1 96 ? -13.374 -6.997 -3.437 1.00 82.88 96 THR A O 1
ATOM 744 N N . GLY A 1 97 ? -11.277 -7.735 -3.127 1.00 67.12 97 GLY A N 1
ATOM 745 C CA . GLY A 1 97 ? -11.683 -9.015 -2.555 1.00 67.12 97 GLY A CA 1
ATOM 746 C C . GLY A 1 97 ? -12.152 -8.800 -1.123 1.00 67.12 97 GLY A C 1
ATOM 747 O O . GLY A 1 97 ? -11.317 -8.837 -0.221 1.00 67.12 97 GLY A O 1
ATOM 748 N N . VAL A 1 98 ? -13.437 -8.492 -0.928 1.00 54.97 98 VAL A N 1
ATOM 749 C CA . VAL A 1 98 ? -14.113 -8.483 0.384 1.00 54.97 98 VAL A CA 1
ATOM 750 C C . VAL A 1 98 ? -13.805 -9.761 1.156 1.00 54.97 98 VAL A C 1
ATOM 752 O O . VAL A 1 98 ? -13.997 -10.854 0.584 1.00 54.97 98 VAL A O 1
#

Solvent-accessible surface area (backbone atoms only — not comparable to full-atom values): 5556 Å² total; per-residue (Å²): 132,87,77,80,60,63,74,63,68,55,66,52,44,68,59,52,52,50,51,50,52,53,50,51,53,41,48,74,77,43,54,81,51,50,60,57,53,53,48,54,51,51,39,44,53,51,22,40,50,49,18,52,50,48,45,49,67,78,38,72,79,68,35,60,86,63,62,72,92,77,76,60,65,62,60,40,50,54,34,46,50,49,46,51,50,46,23,50,52,29,30,50,52,44,69,65,62,122

Foldseek 3Di:
DDDPPVVVVCVCVVVVVVVVVVLVVCCVVPVVCNVVVVVLVVLLVVLLVVLQVVLCVVCVQQALVNPPPPVCVPSNVVNVVVSVVSSVVSNVVSNPPD

pLDDT: mean 83.16, std 13.05, range [43.88, 96.94]

Mean predicted aligned error: 8.14 Å

Secondary structure (DSSP, 8-state):
-----HHHHGGGHHHHHHHHHHHHHHHHH-GGGHHHHHHHHHHHHHHHHHHHHHHHHH-SS--TTTS-SSS-HHHHHHHHHHHHHHHHHHHHHHHH--

Sequence (98 aa):
MPRIRIRSALRAWPFLALAIIASMIVAMIAPYQLGVMVWGLAKVTLFGYIGYWTDRGIFPYARPHIAPPTGDITYDRHAALRRAIIVAAAMVAGGTGV